Protein AF-A0A0C3QYB2-F1 (afdb_monomer_lite)

Foldseek 3Di:
DDDPDDDPPVDQDLVNQLPPADEDEDDPPCLVVVLVVQQSNLSHQHYAYHYPDPDALPANQRPLSGNQNHQYYAEALSHLLNVAANHNHQAYHNPRHDDLPDQSVCQPDPDDCLVSLQSNLNHPHAHQHDEGEHQDDDPVVVVSNCVSHVNHQWYWYHHSPPDTDIDGDDD

Structure (mmCIF, N/CA/C/O backbone):
data_AF-A0A0C3QYB2-F1
#
_entry.id   AF-A0A0C3QYB2-F1
#
loop_
_atom_site.group_PDB
_atom_site.id
_atom_site.type_symbol
_atom_site.label_atom_id
_atom_site.label_alt_id
_atom_site.label_comp_id
_atom_site.label_asym_id
_atom_site.label_entity_id
_atom_site.label_seq_id
_atom_site.pdbx_PDB_ins_code
_atom_site.Cartn_x
_atom_site.Cartn_y
_atom_site.Cartn_z
_atom_site.occupancy
_atom_site.B_iso_or_equiv
_atom_site.auth_seq_id
_atom_site.auth_comp_id
_atom_site.auth_asym_id
_atom_site.auth_atom_id
_atom_site.pdbx_PDB_model_num
ATOM 1 N N . MET A 1 1 ? -4.332 34.044 9.246 1.00 24.73 1 MET A N 1
ATOM 2 C CA . MET A 1 1 ? -5.542 33.476 8.613 1.00 24.73 1 MET A CA 1
ATOM 3 C C . MET A 1 1 ? -5.086 32.707 7.379 1.00 24.73 1 MET A C 1
ATOM 5 O O . MET A 1 1 ? -4.857 33.311 6.343 1.00 24.73 1 MET A O 1
ATOM 9 N N . VAL A 1 2 ? -4.775 31.416 7.532 1.00 24.25 2 VAL A N 1
ATOM 10 C CA . VAL A 1 2 ? -4.146 30.608 6.471 1.00 24.25 2 VAL A CA 1
ATOM 11 C C . VAL A 1 2 ? -5.241 29.879 5.703 1.00 24.25 2 VAL A C 1
ATOM 13 O O . VAL A 1 2 ? -6.057 29.170 6.288 1.00 24.25 2 VAL A O 1
ATOM 16 N N . ALA A 1 3 ? -5.290 30.122 4.397 1.00 22.27 3 ALA A N 1
ATOM 17 C CA . ALA A 1 3 ? -6.317 29.610 3.513 1.00 22.27 3 ALA A CA 1
ATOM 18 C C . ALA A 1 3 ? -5.985 28.180 3.067 1.00 22.27 3 ALA A C 1
ATOM 20 O O . ALA A 1 3 ? -5.031 27.961 2.324 1.00 22.27 3 ALA A O 1
ATOM 21 N N . PHE A 1 4 ? -6.831 27.232 3.469 1.00 31.36 4 PHE A N 1
ATOM 22 C CA . PHE A 1 4 ? -6.913 25.875 2.933 1.00 31.36 4 PHE A CA 1
ATOM 23 C C . PHE A 1 4 ? -7.285 25.924 1.440 1.00 31.36 4 PHE A C 1
ATOM 25 O O . PHE A 1 4 ? -8.458 25.835 1.074 1.00 31.36 4 PHE A O 1
ATOM 32 N N . HIS A 1 5 ? -6.311 26.111 0.552 1.00 29.48 5 HIS A N 1
ATOM 33 C CA . HIS A 1 5 ? -6.554 26.001 -0.883 1.00 29.48 5 HIS A CA 1
ATOM 34 C C . HIS A 1 5 ? -6.490 24.524 -1.289 1.00 29.48 5 HIS A C 1
ATOM 36 O O . HIS A 1 5 ? -5.421 23.937 -1.416 1.00 29.48 5 HIS A O 1
ATOM 42 N N . ASN A 1 6 ? -7.673 23.947 -1.522 1.00 34.72 6 ASN A N 1
ATOM 43 C CA . ASN A 1 6 ? -7.912 22.611 -2.080 1.00 34.72 6 ASN A CA 1
ATOM 44 C C . ASN A 1 6 ? -7.641 21.404 -1.174 1.00 34.72 6 ASN A C 1
ATOM 46 O O . ASN A 1 6 ? -7.192 20.358 -1.642 1.00 34.72 6 ASN A O 1
ATOM 50 N N . LEU A 1 7 ? -8.054 21.490 0.086 1.00 41.69 7 LEU A N 1
ATOM 51 C CA . LEU A 1 7 ? -8.735 20.338 0.661 1.00 41.69 7 LEU A CA 1
ATOM 52 C C . LEU A 1 7 ? -10.215 20.494 0.308 1.00 41.69 7 LEU A C 1
ATOM 54 O O . LEU A 1 7 ? -10.827 21.504 0.660 1.00 41.69 7 LEU A O 1
ATOM 58 N N . ASN A 1 8 ? -10.813 19.515 -0.367 1.00 37.97 8 ASN A N 1
ATOM 59 C CA . ASN A 1 8 ? -12.273 19.400 -0.464 1.00 37.97 8 ASN A CA 1
ATOM 60 C C . ASN A 1 8 ? -12.869 19.031 0.920 1.00 37.97 8 ASN A C 1
ATOM 62 O O . ASN A 1 8 ? -13.683 18.130 1.044 1.00 37.97 8 ASN A O 1
ATOM 66 N N . PHE A 1 9 ? -12.475 19.743 1.983 1.00 45.03 9 PHE A N 1
ATOM 67 C CA . PHE A 1 9 ? -13.109 19.720 3.304 1.00 45.03 9 PHE A CA 1
ATOM 68 C C . PHE A 1 9 ? -14.369 20.588 3.352 1.00 45.03 9 PHE A C 1
ATOM 70 O O . PHE A 1 9 ? -15.009 20.698 4.397 1.00 45.03 9 PHE A O 1
ATOM 77 N N . ARG A 1 10 ? -14.766 21.220 2.239 1.00 36.12 10 ARG A N 1
ATOM 78 C CA . ARG A 1 10 ? -16.014 21.981 2.171 1.00 36.12 10 ARG A CA 1
ATOM 79 C C . ARG A 1 10 ? -17.199 21.002 2.214 1.00 36.12 10 ARG A C 1
ATOM 81 O O . ARG A 1 10 ? -17.729 20.646 1.172 1.00 36.12 10 ARG A O 1
ATOM 88 N N . LYS A 1 11 ? -17.624 20.638 3.434 1.00 42.25 11 LYS A N 1
ATOM 89 C CA . LYS A 1 11 ? -18.895 19.983 3.828 1.00 42.25 11 LYS A CA 1
ATOM 90 C C . LYS A 1 11 ? -18.919 18.463 4.073 1.00 42.25 11 LYS A C 1
ATOM 92 O O . LYS A 1 11 ? -20.007 17.935 4.283 1.00 42.25 11 LYS A O 1
ATOM 97 N N . ALA A 1 12 ? -17.796 17.749 4.127 1.00 44.75 12 ALA A N 1
ATOM 98 C CA . ALA A 1 12 ? -17.831 16.365 4.616 1.00 44.75 12 ALA A CA 1
ATOM 99 C C . ALA A 1 12 ? -17.763 16.363 6.151 1.00 44.75 12 ALA A C 1
ATOM 101 O O . ALA A 1 12 ? -16.751 16.750 6.730 1.00 44.75 12 ALA A O 1
ATOM 102 N N . SER A 1 13 ? -18.846 15.964 6.824 1.00 54.22 13 SER A N 1
ATOM 103 C CA . SER A 1 13 ? -18.793 15.700 8.267 1.00 54.22 13 SER A CA 1
ATOM 104 C C . SER A 1 13 ? -17.825 14.538 8.539 1.00 54.22 13 SER A C 1
ATOM 106 O O . SER A 1 13 ? -17.689 13.652 7.695 1.00 54.22 13 SER A O 1
ATOM 108 N N . LEU A 1 14 ? -17.185 14.488 9.715 1.00 56.97 14 LEU A N 1
ATOM 109 C CA . LEU A 1 14 ? -16.342 13.345 10.121 1.00 56.97 14 LEU A CA 1
ATOM 110 C C . LEU A 1 14 ? -17.089 12.000 9.999 1.00 56.97 14 LEU A C 1
ATOM 112 O O . LEU A 1 14 ? -16.489 10.978 9.683 1.00 56.97 14 LEU A O 1
ATOM 116 N N . ALA A 1 15 ? -18.417 12.008 10.165 1.00 53.31 15 ALA A N 1
ATOM 117 C CA . ALA A 1 15 ? -19.266 10.833 9.979 1.00 53.31 15 ALA A CA 1
ATOM 118 C C . ALA A 1 15 ? -19.394 10.389 8.506 1.00 53.31 15 ALA A C 1
ATOM 120 O O . ALA A 1 15 ? -19.601 9.208 8.241 1.00 53.31 15 ALA A O 1
ATOM 121 N N . SER A 1 16 ? -19.234 11.307 7.550 1.00 53.97 16 SER A N 1
ATOM 122 C CA . SER A 1 16 ? -19.299 11.048 6.104 1.00 53.97 16 SER A CA 1
ATOM 123 C C . SER A 1 16 ? -17.995 10.464 5.539 1.00 53.97 16 SER A C 1
ATOM 125 O O . SER A 1 16 ? -17.999 9.919 4.438 1.00 53.97 16 SER A O 1
ATOM 127 N N . LEU A 1 17 ? -16.888 10.553 6.285 1.00 56.94 17 LEU A N 1
ATOM 128 C CA . LEU A 1 17 ? -15.575 10.026 5.888 1.00 56.94 17 LEU A CA 1
ATOM 129 C C . LEU A 1 17 ? -15.416 8.520 6.147 1.00 56.94 17 LEU A C 1
ATOM 131 O O . LEU A 1 17 ? -14.465 7.925 5.662 1.00 56.94 17 LEU A O 1
ATOM 135 N N . LYS A 1 18 ? -16.369 7.882 6.841 1.00 54.66 18 LYS A N 1
ATOM 136 C CA . LYS A 1 18 ? -16.329 6.445 7.177 1.00 54.66 18 LYS A CA 1
ATOM 137 C C . LYS A 1 18 ? -16.331 5.497 5.967 1.00 54.66 18 LYS A C 1
ATOM 139 O O . LYS A 1 18 ? -16.046 4.323 6.130 1.00 54.66 18 LYS A O 1
ATOM 144 N N . LYS A 1 19 ? -16.703 5.980 4.776 1.00 56.09 19 LYS A N 1
ATOM 145 C CA . LYS A 1 19 ? -16.683 5.210 3.511 1.00 56.09 19 LYS A CA 1
ATOM 146 C C . LYS A 1 19 ? -16.028 5.947 2.345 1.00 56.09 19 LYS A C 1
ATOM 148 O O . LYS A 1 19 ? -15.754 5.346 1.312 1.00 56.09 19 LYS A O 1
ATOM 153 N N . ALA A 1 20 ? -15.838 7.258 2.467 1.00 61.56 20 ALA A N 1
ATOM 154 C CA . ALA A 1 20 ? -15.247 8.057 1.410 1.00 61.56 20 ALA A CA 1
ATOM 155 C C . ALA A 1 20 ? -13.729 8.011 1.582 1.00 61.56 20 ALA A C 1
ATOM 157 O O . ALA A 1 20 ? -13.220 8.495 2.590 1.00 61.56 20 ALA A O 1
ATOM 158 N N . GLY A 1 21 ? -13.019 7.423 0.616 1.00 75.31 21 GLY A N 1
ATOM 159 C CA . GLY A 1 21 ? -11.558 7.389 0.636 1.00 75.31 21 GLY A CA 1
ATOM 160 C C . GLY A 1 21 ? -10.964 8.772 0.915 1.00 75.31 21 GLY A C 1
ATOM 161 O O . GLY A 1 21 ? -11.421 9.790 0.384 1.00 75.31 21 GLY A O 1
ATOM 162 N N . VAL A 1 22 ? -9.957 8.817 1.781 1.00 83.06 22 VAL A N 1
ATOM 163 C CA . VAL A 1 22 ? -9.292 10.051 2.189 1.00 83.06 22 VAL A CA 1
ATOM 164 C C . VAL A 1 22 ? -8.188 10.362 1.197 1.00 83.06 22 VAL A C 1
ATOM 166 O O . VAL A 1 22 ? -7.282 9.563 0.983 1.00 83.06 22 VAL A O 1
ATOM 169 N N . VAL A 1 23 ? -8.231 11.556 0.610 1.00 82.69 23 VAL A N 1
ATOM 170 C CA . VAL A 1 23 ? -7.146 12.056 -0.236 1.00 82.69 23 VAL A CA 1
ATOM 171 C C . VAL A 1 23 ? -6.344 13.081 0.550 1.00 82.69 23 VAL A C 1
ATOM 173 O O . VAL A 1 23 ? -6.814 14.192 0.794 1.00 82.69 23 VAL A O 1
ATOM 176 N N . ILE A 1 24 ? -5.117 12.723 0.910 1.00 80.31 24 ILE A N 1
ATOM 177 C CA . ILE A 1 24 ? -4.151 13.638 1.504 1.00 80.31 24 ILE A CA 1
ATOM 178 C C . ILE A 1 24 ? -3.278 14.202 0.400 1.00 80.31 24 ILE A C 1
ATOM 180 O O . ILE A 1 24 ? -2.637 13.488 -0.377 1.00 80.31 24 ILE A O 1
ATOM 184 N N . ARG A 1 25 ? -3.239 15.525 0.353 1.00 78.94 25 ARG A N 1
ATOM 185 C CA . ARG A 1 25 ? -2.259 16.254 -0.430 1.00 78.94 25 ARG A CA 1
ATOM 186 C C . ARG A 1 25 ? -1.184 16.750 0.520 1.00 78.94 25 ARG A C 1
ATOM 188 O O . ARG A 1 25 ? -1.448 17.626 1.335 1.00 78.94 25 ARG A O 1
ATOM 195 N N . TRP A 1 26 ? -0.001 16.168 0.415 1.00 74.62 26 TRP A N 1
ATOM 196 C CA . TRP A 1 26 ? 1.137 16.532 1.233 1.00 74.62 26 TRP A CA 1
ATOM 197 C C . TRP A 1 26 ? 1.702 17.875 0.781 1.00 74.62 26 TRP A C 1
ATOM 199 O O . TRP A 1 26 ? 2.042 18.066 -0.396 1.00 74.62 26 TRP A O 1
ATOM 209 N N . VAL A 1 27 ? 1.783 18.797 1.734 1.00 75.12 27 VAL A N 1
ATOM 210 C CA . VAL A 1 27 ? 2.386 20.119 1.589 1.00 75.12 27 VAL A CA 1
ATOM 211 C C . VAL A 1 27 ? 3.594 20.154 2.528 1.00 75.12 27 VAL A C 1
ATOM 213 O O . VAL A 1 27 ? 3.424 19.826 3.703 1.00 75.12 27 VAL A O 1
ATOM 216 N N . PRO A 1 28 ? 4.796 20.528 2.052 1.00 71.38 28 PRO A N 1
ATOM 217 C CA . PRO A 1 28 ? 5.957 20.662 2.928 1.00 71.38 28 PRO A CA 1
ATOM 218 C C . PRO A 1 28 ? 5.671 21.602 4.107 1.00 71.38 28 PRO A C 1
ATOM 220 O O . PRO A 1 28 ? 5.104 22.679 3.902 1.00 71.38 28 PRO A O 1
ATOM 223 N N . ASN A 1 29 ? 6.118 21.227 5.308 1.00 75.44 29 ASN A N 1
ATOM 224 C CA . ASN A 1 29 ? 5.902 21.928 6.584 1.00 75.44 29 ASN A CA 1
ATOM 225 C C . ASN A 1 29 ? 4.468 21.850 7.150 1.00 75.44 29 ASN A C 1
ATOM 227 O O . ASN A 1 29 ? 4.129 22.584 8.083 1.00 75.44 29 ASN A O 1
ATOM 231 N N . GLU A 1 30 ? 3.600 20.996 6.598 1.00 80.00 30 GLU A N 1
ATOM 232 C CA . GLU A 1 30 ? 2.263 20.717 7.147 1.00 80.00 30 GLU A CA 1
ATOM 233 C C . GLU A 1 30 ? 2.080 19.250 7.573 1.00 80.00 30 GLU A C 1
ATOM 235 O O . GLU A 1 30 ? 0.954 18.791 7.776 1.00 80.00 30 GLU A O 1
ATOM 240 N N . GLU A 1 31 ? 3.185 18.525 7.757 1.00 78.12 31 GLU A N 1
ATOM 241 C CA . GLU A 1 31 ? 3.224 17.096 8.073 1.00 78.12 31 GLU A CA 1
ATOM 242 C C . GLU A 1 31 ? 2.409 16.780 9.333 1.00 78.12 31 GLU A C 1
ATOM 244 O O . GLU A 1 31 ? 1.521 15.924 9.325 1.00 78.12 31 GLU A O 1
ATOM 249 N N . GLN A 1 32 ? 2.645 17.545 10.402 1.00 80.88 32 GLN A N 1
ATOM 250 C CA . GLN A 1 32 ? 1.972 17.345 11.683 1.00 80.88 32 GLN A CA 1
ATOM 251 C C . GLN A 1 32 ? 0.459 17.563 11.583 1.00 80.88 32 GLN A C 1
ATOM 253 O O . GLN A 1 32 ? -0.311 16.814 12.171 1.00 80.88 32 GLN A O 1
ATOM 258 N N . LYS A 1 33 ? 0.004 18.542 10.790 1.00 82.94 33 LYS A N 1
ATOM 259 C CA . LYS A 1 33 ? -1.436 18.798 10.618 1.00 82.94 33 LYS A CA 1
ATOM 260 C C . LYS A 1 33 ? -2.131 17.624 9.932 1.00 82.94 33 LYS A C 1
ATOM 262 O O . LYS A 1 33 ? -3.269 17.304 10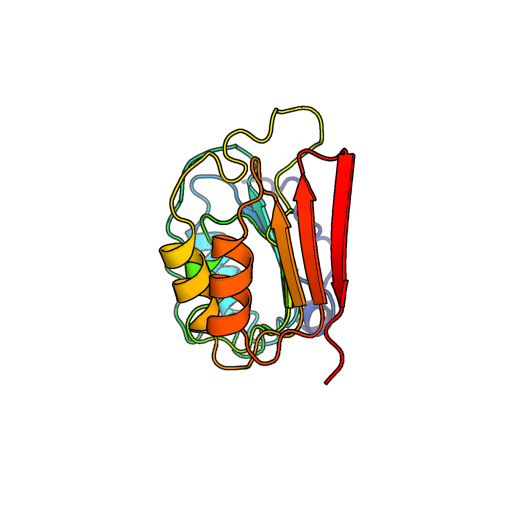.273 1.00 82.94 33 LYS A O 1
ATOM 267 N N . ALA A 1 34 ? -1.464 16.996 8.964 1.00 80.75 34 ALA A N 1
ATOM 268 C CA . ALA A 1 34 ? -1.981 15.809 8.299 1.00 80.75 34 ALA A CA 1
ATOM 269 C C . ALA A 1 34 ? -2.040 14.611 9.262 1.00 80.75 34 ALA A C 1
ATOM 271 O O . ALA A 1 34 ? -3.047 13.905 9.287 1.00 80.75 34 ALA A O 1
ATOM 272 N N . LEU A 1 35 ? -1.017 14.429 10.102 1.00 82.19 35 LEU A N 1
ATOM 273 C CA . LEU A 1 35 ? -0.996 13.395 11.143 1.00 82.19 35 LEU A CA 1
ATOM 274 C C . LEU A 1 35 ? -2.091 13.602 12.199 1.00 82.19 35 LEU A C 1
ATOM 276 O O . LEU A 1 35 ? -2.833 12.672 12.514 1.00 82.19 35 LEU A O 1
ATOM 280 N N . ASP A 1 36 ? -2.259 14.831 12.687 1.00 84.56 36 ASP A N 1
ATOM 281 C CA . ASP A 1 36 ? -3.302 15.203 13.650 1.00 84.56 36 ASP A CA 1
ATOM 282 C C . ASP A 1 36 ? -4.712 15.006 13.085 1.00 84.56 36 ASP A C 1
ATOM 284 O O . ASP A 1 36 ? -5.670 14.771 13.823 1.00 84.56 36 ASP A O 1
ATOM 288 N N . PHE A 1 37 ? -4.864 15.149 11.770 1.00 84.44 37 PHE A N 1
ATOM 289 C CA . PHE A 1 37 ? -6.114 14.860 11.087 1.00 84.44 37 PHE A CA 1
ATOM 290 C C . PHE A 1 37 ? -6.355 13.350 10.985 1.00 84.44 37 PHE A C 1
ATOM 292 O O . PHE A 1 37 ? -7.441 12.880 11.324 1.00 84.44 37 PHE A O 1
ATOM 299 N N . LEU A 1 38 ? -5.348 12.585 10.558 1.00 84.81 38 LEU A N 1
ATOM 300 C CA . LEU A 1 38 ? -5.449 11.134 10.402 1.00 84.81 38 LEU A CA 1
ATOM 301 C C . LEU A 1 38 ? -5.722 10.412 11.722 1.00 84.81 38 LEU A C 1
ATOM 303 O O . LEU A 1 38 ? -6.536 9.492 11.754 1.00 84.81 38 LEU A O 1
ATOM 307 N N . SER A 1 39 ? -5.110 10.858 12.820 1.00 84.38 39 SER A N 1
ATOM 308 C CA . SER A 1 39 ? -5.348 10.289 14.152 1.00 84.38 39 SER A CA 1
ATOM 309 C C . SER A 1 39 ? -6.798 10.456 14.622 1.00 84.38 39 SER A C 1
ATOM 311 O O . SER A 1 39 ? -7.306 9.636 15.383 1.00 84.38 39 SER A O 1
ATOM 313 N N . LYS A 1 40 ? -7.507 11.474 14.117 1.00 84.75 40 LYS A N 1
ATOM 314 C CA . LYS A 1 40 ? -8.939 11.708 14.378 1.00 84.75 40 LYS A CA 1
ATOM 315 C C . LYS A 1 40 ? -9.859 10.915 13.448 1.00 84.75 40 LYS A C 1
ATOM 317 O O . LYS A 1 40 ? -11.078 10.989 13.599 1.00 84.75 40 LYS A O 1
ATOM 322 N N . CYS A 1 41 ? -9.299 10.163 12.502 1.00 85.44 41 CYS A N 1
ATOM 323 C CA . CYS A 1 41 ? -10.034 9.418 11.486 1.00 85.44 41 CYS A CA 1
ATOM 324 C C . CYS A 1 41 ? -9.700 7.909 11.539 1.00 85.44 41 CYS A C 1
ATOM 326 O O . CYS A 1 41 ? -9.172 7.365 10.572 1.00 85.44 41 CYS A O 1
ATOM 328 N N . PRO A 1 42 ? -10.017 7.191 12.634 1.00 87.81 42 PRO A N 1
ATOM 329 C CA . PRO A 1 42 ? -9.673 5.768 12.773 1.00 87.81 42 PRO A CA 1
ATOM 330 C C . PRO A 1 42 ? -10.428 4.843 11.800 1.00 87.81 42 PRO A C 1
ATOM 332 O O . PRO A 1 42 ? -10.011 3.715 11.565 1.00 87.81 42 PRO A O 1
ATOM 335 N N . GLU A 1 43 ? -11.528 5.325 11.221 1.00 88.75 43 GLU A N 1
ATOM 336 C CA . GLU A 1 43 ? -12.412 4.573 10.321 1.00 88.75 43 GLU A CA 1
ATOM 337 C C . GLU A 1 43 ? -11.979 4.640 8.844 1.00 88.75 43 GLU A C 1
ATOM 339 O O . GLU A 1 43 ? -12.744 4.256 7.967 1.00 88.75 43 GLU A O 1
ATOM 344 N N . VAL A 1 44 ? -10.802 5.190 8.537 1.00 89.25 44 VAL A N 1
ATOM 345 C CA . VAL A 1 44 ? -10.323 5.311 7.151 1.00 89.25 44 VAL A CA 1
ATOM 346 C C . VAL A 1 44 ? -9.916 3.945 6.611 1.00 89.25 44 VAL A C 1
ATOM 348 O O . VAL A 1 44 ? -8.999 3.319 7.135 1.00 89.25 44 VAL A O 1
ATOM 351 N N . GLU A 1 45 ? -10.569 3.533 5.525 1.00 92.94 45 GLU A N 1
ATOM 352 C CA . GLU A 1 45 ? -10.300 2.267 4.828 1.00 92.94 45 GLU A CA 1
ATOM 353 C C . GLU A 1 45 ? -9.491 2.448 3.532 1.00 92.94 45 GLU A C 1
ATOM 355 O O . GLU A 1 45 ? -8.737 1.557 3.151 1.00 92.94 45 GLU A O 1
ATOM 360 N N . ASP A 1 46 ? -9.604 3.600 2.863 1.00 92.25 46 ASP A N 1
ATOM 361 C CA . ASP A 1 46 ? -8.890 3.928 1.619 1.00 92.25 46 ASP A CA 1
ATOM 362 C C . ASP A 1 46 ? -8.157 5.260 1.798 1.00 92.25 46 ASP A C 1
ATOM 364 O O . ASP A 1 46 ? -8.780 6.291 2.073 1.00 92.25 46 ASP A O 1
ATOM 368 N N . LEU A 1 47 ? -6.832 5.233 1.664 1.00 90.94 47 LEU A N 1
ATOM 369 C CA . LEU A 1 47 ? -5.968 6.401 1.753 1.00 90.94 47 LEU A CA 1
ATOM 370 C C . LEU A 1 47 ? -5.244 6.624 0.431 1.00 90.94 47 LEU A C 1
ATOM 372 O O . LEU A 1 47 ? -4.473 5.782 -0.024 1.00 90.94 47 LEU A O 1
ATOM 376 N N . LYS A 1 48 ? -5.399 7.824 -0.126 1.00 89.81 48 LYS A N 1
ATOM 377 C CA . LYS A 1 48 ? -4.603 8.312 -1.247 1.00 89.81 48 LYS A CA 1
ATOM 378 C C . LYS A 1 48 ? -3.676 9.443 -0.814 1.00 89.81 48 LYS A C 1
ATOM 380 O O . LYS A 1 48 ? -4.154 10.508 -0.438 1.00 89.81 48 LYS A O 1
ATOM 385 N N . VAL A 1 49 ? -2.366 9.266 -0.949 1.00 84.94 49 VAL A N 1
ATOM 386 C CA . VAL A 1 49 ? -1.348 10.282 -0.659 1.00 84.94 49 VAL A CA 1
ATOM 387 C C . VAL A 1 49 ? -0.778 10.840 -1.960 1.00 84.94 49 VAL A C 1
ATOM 389 O O . VAL A 1 49 ? -0.323 10.112 -2.838 1.00 84.94 49 VAL A O 1
ATOM 392 N N . THR A 1 50 ? -0.798 12.162 -2.102 1.00 80.81 50 THR A N 1
ATOM 393 C CA . THR A 1 50 ? -0.239 12.870 -3.262 1.00 80.81 50 THR A CA 1
ATOM 394 C C . THR A 1 50 ? 0.693 13.975 -2.793 1.00 80.81 50 THR A C 1
ATOM 396 O O . THR A 1 50 ? 0.321 14.751 -1.922 1.00 80.81 50 THR A O 1
ATOM 399 N N . PHE A 1 51 ? 1.888 14.079 -3.364 1.00 72.69 51 PHE A N 1
ATOM 400 C CA . PHE A 1 51 ? 2.861 15.117 -3.005 1.00 72.69 51 PHE A CA 1
ATOM 401 C C . PHE A 1 51 ? 2.790 16.265 -3.997 1.00 72.69 51 PHE A C 1
ATOM 403 O O . PHE A 1 51 ? 2.766 16.003 -5.187 1.00 72.69 51 PHE A O 1
ATOM 410 N N . LEU A 1 52 ? 2.770 17.523 -3.547 1.00 66.88 52 LEU A N 1
ATOM 411 C CA . LEU A 1 52 ? 2.766 18.683 -4.456 1.00 66.88 52 LEU A CA 1
ATOM 412 C C . LEU A 1 52 ? 4.102 18.930 -5.172 1.00 66.88 52 LEU A C 1
ATOM 414 O O . LEU A 1 52 ? 4.120 19.630 -6.183 1.00 66.88 52 LEU A O 1
ATOM 418 N N . ARG A 1 53 ? 5.205 18.400 -4.641 1.00 63.69 53 ARG A N 1
ATO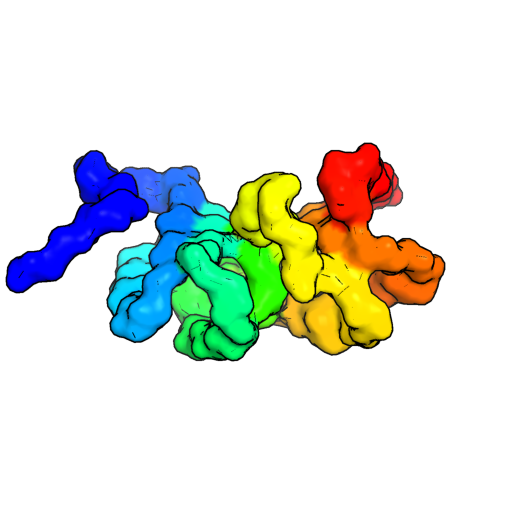M 419 C CA . ARG A 1 53 ? 6.559 18.517 -5.194 1.00 63.69 53 ARG A CA 1
ATOM 420 C C . ARG A 1 53 ? 7.251 17.161 -5.131 1.00 63.69 53 ARG A C 1
ATOM 422 O O . ARG A 1 53 ? 6.929 16.364 -4.255 1.00 63.69 53 ARG A O 1
ATOM 429 N N . GLN A 1 54 ? 8.209 16.930 -6.027 1.00 57.50 54 GLN A N 1
ATOM 430 C CA . GLN A 1 54 ? 9.058 15.728 -6.073 1.00 57.50 54 GLN A CA 1
ATOM 431 C C . GLN A 1 54 ? 10.077 15.661 -4.920 1.00 57.50 54 GLN A C 1
ATOM 433 O O . GLN A 1 54 ? 11.136 15.050 -5.056 1.00 57.50 54 GLN A O 1
ATOM 438 N N . ASP A 1 55 ? 9.804 16.324 -3.797 1.00 49.91 55 ASP A N 1
ATOM 439 C CA . ASP A 1 55 ? 10.738 16.296 -2.688 1.00 49.91 55 ASP A CA 1
ATOM 440 C C . ASP A 1 55 ? 10.732 14.906 -2.045 1.00 49.91 55 ASP A C 1
ATOM 442 O O . ASP A 1 55 ? 9.707 14.228 -1.980 1.00 49.91 55 ASP A O 1
ATOM 446 N N . ARG A 1 56 ? 11.959 14.512 -1.690 1.00 55.25 56 ARG A N 1
ATOM 447 C CA . ARG A 1 56 ? 12.505 13.229 -1.216 1.00 55.25 56 ARG A CA 1
ATOM 448 C C . ARG A 1 56 ? 11.575 12.423 -0.303 1.00 55.25 56 ARG A C 1
ATOM 450 O O . ARG A 1 56 ? 10.602 12.949 0.210 1.00 55.25 56 ARG A O 1
ATOM 457 N N . LYS A 1 57 ? 11.929 11.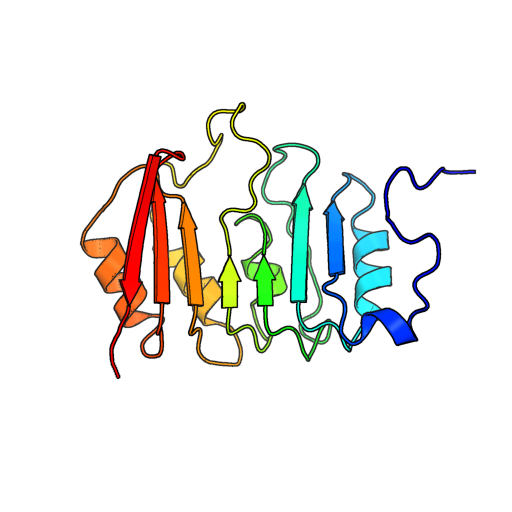153 -0.032 1.00 60.22 57 LYS A N 1
ATOM 458 C CA . LYS A 1 57 ? 11.421 10.386 1.127 1.00 60.22 57 LYS A CA 1
ATOM 459 C C . LYS A 1 57 ? 11.330 11.332 2.332 1.00 60.22 57 LYS A C 1
ATOM 461 O O . LYS A 1 57 ? 12.357 11.650 2.922 1.00 60.22 57 LYS A O 1
ATOM 466 N N . ILE A 1 58 ? 10.136 11.825 2.636 1.00 62.16 58 ILE A N 1
ATOM 467 C CA . ILE A 1 58 ? 9.837 12.470 3.904 1.00 62.16 58 ILE A CA 1
ATOM 468 C C . ILE A 1 58 ? 9.324 11.298 4.722 1.00 62.16 58 ILE A C 1
ATOM 470 O O . ILE A 1 58 ? 8.235 10.821 4.402 1.00 62.16 58 ILE A O 1
ATOM 474 N N . PRO A 1 59 ? 10.108 10.769 5.677 1.00 64.50 59 PRO A N 1
ATOM 475 C CA . PRO A 1 59 ? 9.580 9.804 6.619 1.00 64.50 59 PRO A CA 1
ATOM 476 C C . PRO A 1 59 ? 8.404 10.481 7.304 1.00 64.50 59 PRO A C 1
ATOM 478 O O . PRO A 1 59 ? 8.545 11.577 7.857 1.00 64.50 59 PRO A O 1
ATOM 481 N N . ILE A 1 60 ? 7.237 9.872 7.205 1.00 73.06 60 ILE A N 1
ATOM 482 C CA . ILE A 1 60 ? 6.051 10.335 7.896 1.00 73.06 60 ILE A CA 1
ATOM 483 C C . ILE A 1 60 ? 5.899 9.346 9.038 1.00 73.06 60 ILE A C 1
ATOM 485 O O . ILE A 1 60 ? 5.335 8.287 8.807 1.00 73.06 60 ILE A O 1
ATOM 489 N N . PRO A 1 61 ? 6.414 9.620 10.249 1.00 72.38 61 PRO A N 1
ATOM 490 C CA . PRO A 1 61 ? 6.263 8.700 11.368 1.00 72.38 61 PRO A CA 1
ATOM 491 C C . PRO A 1 61 ? 4.787 8.670 11.781 1.00 72.38 61 PRO A C 1
ATOM 493 O O . PRO A 1 61 ? 4.345 9.409 12.659 1.00 72.38 61 PRO A O 1
ATOM 496 N N . VAL A 1 62 ? 3.998 7.856 11.084 1.00 79.56 62 VAL A N 1
ATOM 497 C CA . VAL A 1 62 ? 2.602 7.593 11.398 1.00 79.56 62 VAL A CA 1
ATOM 498 C C . VAL A 1 62 ? 2.614 6.498 12.458 1.00 79.56 62 VAL A C 1
ATOM 500 O O . VAL A 1 62 ? 3.081 5.400 12.163 1.00 79.56 62 VAL A O 1
ATOM 503 N N . PRO A 1 63 ? 2.094 6.739 13.672 1.00 81.00 63 PRO A N 1
ATOM 504 C CA . PRO A 1 63 ? 2.015 5.693 14.683 1.00 81.00 63 PRO A CA 1
ATOM 505 C C . PRO A 1 63 ? 1.258 4.471 14.153 1.00 81.00 63 PRO A C 1
ATOM 507 O O . PRO A 1 63 ? 0.225 4.630 13.493 1.00 81.00 63 PRO A O 1
ATOM 510 N N . ASP A 1 64 ? 1.719 3.264 14.476 1.00 79.00 64 ASP A N 1
ATOM 511 C CA . ASP A 1 64 ? 1.111 2.000 14.020 1.00 79.00 64 ASP A CA 1
ATOM 512 C C . ASP A 1 64 ? -0.359 1.862 14.454 1.00 79.00 64 ASP A C 1
ATOM 514 O O . ASP A 1 64 ? -1.165 1.219 13.791 1.00 79.00 64 ASP A O 1
ATOM 518 N N . THR A 1 65 ? -0.744 2.541 15.537 1.00 79.50 65 THR A N 1
ATOM 519 C CA . THR A 1 65 ? -2.124 2.600 16.045 1.00 79.50 65 THR A CA 1
ATOM 520 C C . THR A 1 65 ? -3.045 3.522 15.243 1.00 79.50 65 THR A C 1
ATOM 522 O O . THR A 1 65 ? -4.263 3.501 15.434 1.00 79.50 65 THR A O 1
ATOM 525 N N . SER A 1 66 ? -2.495 4.351 14.355 1.00 83.31 66 SER A N 1
ATOM 526 C CA . SER A 1 66 ? -3.280 5.231 13.488 1.00 83.31 66 SER A CA 1
ATOM 527 C C . SER A 1 66 ? -3.817 4.445 12.297 1.00 83.31 66 SER A C 1
ATOM 529 O O . SER A 1 66 ? -3.102 3.632 11.725 1.00 83.31 66 SER A O 1
ATOM 531 N N . LEU A 1 67 ? -5.047 4.744 11.872 1.00 90.12 67 LEU A N 1
ATOM 532 C CA . LEU A 1 67 ? -5.703 4.100 10.722 1.00 90.12 67 LEU A CA 1
ATOM 533 C C . LEU A 1 67 ? -5.816 2.563 10.853 1.00 90.12 67 LEU A C 1
ATOM 535 O O . LEU A 1 67 ? -5.425 1.835 9.940 1.00 90.12 67 LEU A O 1
ATOM 539 N N . PRO A 1 68 ? -6.387 2.043 11.957 1.00 92.62 68 PRO A N 1
ATOM 540 C CA . PRO A 1 68 ? -6.464 0.602 12.223 1.00 92.62 68 PRO A CA 1
ATOM 541 C C . PRO A 1 68 ? -7.300 -0.188 11.204 1.00 92.62 68 PRO A C 1
ATOM 543 O O . PRO A 1 68 ? -7.280 -1.414 11.225 1.00 92.62 68 PRO A O 1
ATOM 546 N N . ARG A 1 69 ? -8.057 0.491 10.334 1.00 93.19 69 ARG A N 1
ATOM 547 C CA . ARG A 1 69 ? -8.894 -0.117 9.289 1.00 93.19 69 ARG A CA 1
ATOM 548 C C . ARG A 1 69 ? -8.376 0.114 7.874 1.00 93.19 69 ARG A C 1
ATOM 550 O O . ARG A 1 69 ? -9.097 -0.167 6.922 1.00 93.19 69 ARG A O 1
ATOM 557 N N . LEU A 1 70 ? -7.159 0.636 7.720 1.00 94.75 70 LEU A N 1
ATOM 558 C CA . LEU A 1 70 ? -6.622 0.970 6.408 1.00 94.75 70 LEU A CA 1
ATOM 559 C C . LEU A 1 70 ? -6.457 -0.291 5.552 1.00 94.75 70 LEU A C 1
ATOM 561 O O . LEU A 1 70 ? -5.521 -1.051 5.761 1.00 94.75 70 LEU A O 1
ATOM 565 N N . GLY A 1 71 ? -7.355 -0.484 4.586 1.00 95.56 71 GLY A N 1
ATOM 566 C CA . GLY A 1 71 ? -7.366 -1.626 3.672 1.00 95.56 71 GLY A CA 1
ATOM 567 C C . GLY A 1 71 ? -6.726 -1.330 2.318 1.00 95.56 71 GLY A C 1
ATOM 568 O O . GLY A 1 71 ? -6.162 -2.223 1.687 1.00 95.56 71 GLY A O 1
ATOM 569 N N . THR A 1 72 ? -6.790 -0.075 1.869 1.00 95.69 72 THR A N 1
ATOM 570 C CA . THR A 1 72 ? -6.261 0.372 0.578 1.00 95.69 72 THR A CA 1
ATOM 571 C C . THR A 1 72 ? -5.327 1.560 0.753 1.00 95.69 72 THR A C 1
ATOM 573 O O . THR A 1 72 ? -5.711 2.588 1.310 1.00 95.69 72 THR A O 1
ATOM 576 N N . TYR A 1 73 ? -4.121 1.451 0.204 1.00 94.50 73 TYR A N 1
ATOM 577 C CA . TYR A 1 73 ? -3.163 2.544 0.112 1.00 94.50 73 TYR A CA 1
ATOM 578 C C . TYR A 1 73 ? -2.893 2.887 -1.353 1.00 94.50 73 TYR A C 1
ATOM 580 O O . TYR A 1 73 ? -2.600 2.011 -2.166 1.00 94.50 73 TYR A O 1
ATOM 588 N N . ARG A 1 74 ? -2.952 4.176 -1.694 1.00 91.69 74 ARG A N 1
ATOM 589 C CA . ARG A 1 74 ? -2.553 4.706 -3.001 1.00 91.69 74 ARG A CA 1
ATOM 590 C C . ARG A 1 74 ? -1.580 5.859 -2.801 1.00 91.69 74 ARG A C 1
ATOM 592 O O . ARG A 1 74 ? -1.973 6.895 -2.278 1.00 91.69 74 ARG A O 1
ATOM 599 N N . GLY A 1 75 ? -0.327 5.739 -3.200 1.00 87.62 75 GLY A N 1
ATOM 600 C CA . GLY A 1 75 ? 0.648 6.768 -2.853 1.00 87.62 75 GLY A CA 1
ATOM 601 C C . GLY A 1 75 ? 2.000 6.607 -3.516 1.00 87.62 75 GLY A C 1
ATOM 602 O O . GLY A 1 75 ? 2.223 5.717 -4.325 1.00 87.62 75 GLY A O 1
ATOM 603 N N . GLY A 1 76 ? 2.919 7.508 -3.183 1.00 82.00 76 GLY A N 1
ATOM 604 C CA . GLY A 1 76 ? 4.309 7.372 -3.597 1.00 82.00 76 GLY A CA 1
ATOM 605 C C . GLY A 1 76 ? 5.062 6.386 -2.706 1.00 82.00 76 GLY A C 1
ATOM 606 O O . GLY A 1 76 ? 4.791 6.273 -1.515 1.00 82.00 76 GLY A O 1
ATOM 607 N N . TYR A 1 77 ? 6.093 5.754 -3.263 1.00 80.50 77 TYR A N 1
ATOM 608 C CA . TYR A 1 77 ? 6.978 4.828 -2.545 1.00 80.50 77 TYR A CA 1
ATOM 609 C C . TYR A 1 77 ? 7.515 5.374 -1.220 1.00 80.50 77 TYR A C 1
ATOM 611 O O . TYR A 1 77 ? 7.715 4.620 -0.274 1.00 80.50 77 TYR A O 1
ATOM 619 N N . GLY A 1 78 ? 7.761 6.685 -1.159 1.00 77.00 78 GLY A N 1
ATOM 620 C CA . GLY A 1 78 ? 8.454 7.310 -0.041 1.00 77.00 78 GLY A CA 1
ATOM 621 C C . GLY A 1 78 ? 7.719 7.255 1.296 1.00 77.00 78 GLY A C 1
ATOM 622 O O . GLY A 1 78 ? 8.388 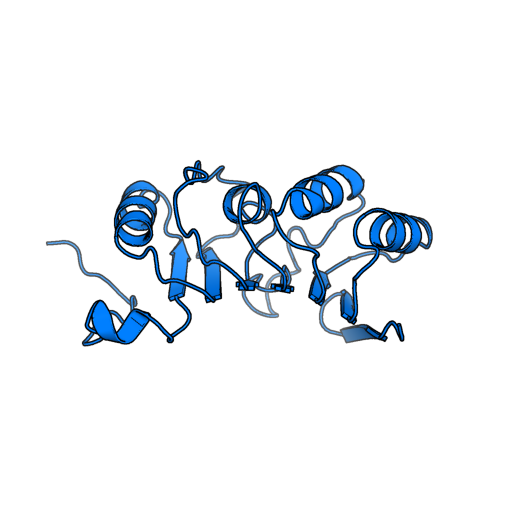7.349 2.313 1.00 77.00 78 GLY A O 1
ATOM 623 N N . CYS A 1 79 ? 6.397 7.077 1.292 1.00 82.81 79 CYS A N 1
ATOM 624 C CA . CYS A 1 79 ? 5.596 6.952 2.512 1.00 82.81 79 CYS A CA 1
ATOM 625 C C . CYS A 1 79 ? 4.819 5.633 2.596 1.00 82.81 79 CYS A C 1
ATOM 627 O O . CYS A 1 79 ? 4.116 5.403 3.572 1.00 82.81 79 CYS A O 1
ATOM 629 N N . ALA A 1 80 ? 4.918 4.765 1.586 1.00 88.81 80 ALA A N 1
ATOM 630 C CA . ALA A 1 80 ? 4.190 3.500 1.568 1.00 88.81 80 ALA A CA 1
ATOM 631 C C . ALA A 1 80 ? 4.563 2.623 2.773 1.00 88.81 80 ALA A C 1
ATOM 633 O O . ALA A 1 80 ? 3.680 2.129 3.462 1.00 88.81 80 ALA A O 1
ATOM 634 N N . GLU A 1 81 ? 5.860 2.514 3.069 1.00 89.31 81 GLU A N 1
ATOM 635 C CA . GLU A 1 81 ? 6.387 1.803 4.241 1.00 89.31 81 GLU A CA 1
ATOM 636 C C . GLU A 1 81 ? 5.752 2.298 5.550 1.00 89.31 81 GLU A C 1
ATOM 638 O O . GLU A 1 81 ? 5.196 1.496 6.303 1.00 89.31 81 GLU A O 1
ATOM 643 N N . ASP A 1 82 ? 5.736 3.617 5.760 1.00 88.56 82 ASP A N 1
ATOM 644 C CA . ASP A 1 82 ? 5.187 4.240 6.967 1.00 88.56 82 ASP A CA 1
ATOM 645 C C . ASP A 1 82 ? 3.678 4.027 7.124 1.00 88.56 82 ASP A C 1
ATOM 647 O O . ASP A 1 82 ? 3.186 3.955 8.247 1.00 88.56 82 ASP A O 1
ATOM 651 N N . PHE A 1 83 ? 2.930 3.945 6.016 1.00 90.44 83 PHE A N 1
ATOM 652 C CA . PHE A 1 83 ? 1.474 3.765 6.016 1.00 90.44 83 PHE A CA 1
ATOM 653 C C . PHE A 1 83 ? 1.028 2.299 5.987 1.00 90.44 83 PHE A C 1
ATOM 655 O O . PHE A 1 83 ? -0.110 2.019 6.354 1.00 90.44 83 PHE A O 1
ATOM 662 N N . ILE A 1 84 ? 1.888 1.358 5.603 1.00 92.62 84 ILE A N 1
ATOM 663 C CA . ILE A 1 84 ? 1.514 -0.058 5.453 1.00 92.62 84 ILE A CA 1
ATOM 664 C C . ILE A 1 84 ? 1.959 -0.893 6.647 1.00 92.62 84 ILE A C 1
ATOM 666 O O . ILE A 1 84 ? 1.197 -1.748 7.101 1.00 92.62 84 ILE A O 1
ATOM 670 N N . THR A 1 85 ? 3.151 -0.626 7.183 1.00 91.44 85 THR A N 1
ATOM 671 C CA . THR A 1 85 ? 3.702 -1.394 8.305 1.00 91.44 85 THR A CA 1
ATOM 672 C C . THR A 1 85 ? 2.724 -1.404 9.479 1.00 91.44 85 THR A C 1
ATOM 674 O O . THR A 1 85 ? 2.225 -0.355 9.889 1.00 91.44 85 THR A O 1
ATOM 677 N N . GLY A 1 86 ? 2.405 -2.598 9.987 1.00 91.88 86 GLY A N 1
ATOM 678 C CA . GLY A 1 86 ? 1.510 -2.763 11.135 1.00 91.88 86 GLY A CA 1
ATOM 679 C C . GLY A 1 86 ? 0.018 -2.528 10.854 1.00 91.88 86 GLY A C 1
ATOM 680 O O . GLY A 1 86 ? -0.776 -2.548 11.795 1.00 91.88 86 GLY A O 1
ATOM 681 N N . ARG A 1 87 ? -0.399 -2.340 9.592 1.00 94.19 87 ARG A N 1
ATOM 682 C CA . ARG A 1 87 ? -1.796 -2.038 9.216 1.00 94.19 87 ARG A CA 1
ATOM 683 C C . ARG A 1 87 ? -2.389 -3.074 8.253 1.00 94.19 87 ARG A C 1
ATOM 685 O O . ARG A 1 87 ? -1.635 -3.717 7.518 1.00 94.19 87 ARG A O 1
ATOM 692 N N . PRO A 1 88 ? -3.727 -3.245 8.221 1.00 96.06 88 PRO A N 1
ATOM 693 C CA . PRO A 1 88 ? -4.379 -4.301 7.446 1.00 96.06 88 PRO A CA 1
ATOM 694 C C . PRO A 1 88 ? -4.551 -3.931 5.961 1.00 96.06 88 PRO A C 1
ATOM 696 O O . PRO A 1 88 ? -5.641 -4.048 5.400 1.00 96.06 88 PRO A O 1
ATOM 699 N N . VAL A 1 89 ? -3.471 -3.495 5.307 1.00 96.88 89 VAL A N 1
ATOM 700 C CA . VAL A 1 89 ? -3.498 -3.069 3.903 1.00 96.88 89 VAL A CA 1
ATOM 701 C C . VAL A 1 89 ? -3.415 -4.284 2.981 1.00 96.88 89 VAL A C 1
ATOM 703 O O . VAL A 1 89 ? -2.393 -4.958 2.929 1.00 96.88 89 VAL A O 1
ATOM 706 N N . SER A 1 90 ? -4.471 -4.527 2.204 1.00 97.56 90 SER A N 1
ATOM 707 C CA . SER A 1 90 ? -4.544 -5.627 1.226 1.00 97.56 90 SER A CA 1
ATOM 708 C C . SER A 1 90 ? -4.409 -5.160 -0.228 1.00 97.56 90 SER A C 1
ATOM 710 O O . SER A 1 90 ? -4.119 -5.966 -1.114 1.00 97.56 90 SER A O 1
ATOM 712 N N . SER A 1 91 ? -4.597 -3.861 -0.487 1.00 97.62 91 SER A N 1
ATOM 713 C CA . SER A 1 91 ? -4.499 -3.263 -1.821 1.00 97.62 91 SER A CA 1
ATOM 714 C C . SER A 1 91 ? -3.531 -2.084 -1.824 1.00 97.62 91 SER A C 1
ATOM 716 O O . SER A 1 91 ? -3.775 -1.067 -1.174 1.00 97.62 91 SER A O 1
ATOM 718 N N . ILE A 1 92 ? -2.465 -2.187 -2.615 1.00 95.94 92 ILE A N 1
ATOM 719 C CA . ILE A 1 92 ? -1.388 -1.197 -2.686 1.00 95.94 92 ILE A CA 1
ATOM 720 C C . ILE A 1 92 ? -1.257 -0.687 -4.128 1.00 95.94 92 ILE A C 1
ATOM 722 O O . ILE A 1 92 ? -0.956 -1.456 -5.036 1.00 95.94 92 ILE A O 1
ATOM 726 N N . ASP A 1 93 ? -1.437 0.619 -4.346 1.00 93.25 93 ASP A N 1
ATOM 727 C CA . ASP A 1 93 ? -1.169 1.296 -5.624 1.00 93.25 93 ASP A CA 1
ATOM 728 C C . ASP A 1 93 ? -0.072 2.352 -5.457 1.00 93.25 93 ASP A C 1
ATOM 730 O O . ASP A 1 93 ? -0.293 3.437 -4.918 1.00 93.25 93 ASP A O 1
ATOM 734 N N . LEU A 1 94 ? 1.126 2.036 -5.938 1.00 88.25 94 LEU A N 1
ATOM 735 C CA . LEU A 1 94 ? 2.297 2.903 -5.846 1.00 88.25 94 LEU A CA 1
ATOM 736 C C . LEU A 1 94 ? 2.478 3.811 -7.073 1.00 88.25 94 LEU A C 1
ATOM 738 O O . LEU A 1 94 ? 3.470 4.535 -7.176 1.00 88.25 94 LEU A O 1
ATOM 742 N N . ASN A 1 95 ? 1.537 3.786 -8.024 1.00 76.50 95 ASN A N 1
ATOM 743 C CA . ASN A 1 95 ? 1.627 4.539 -9.273 1.00 76.50 95 ASN A CA 1
ATOM 744 C C . ASN A 1 95 ? 0.886 5.890 -9.223 1.00 76.50 95 ASN A C 1
ATOM 746 O O . ASN A 1 95 ? 0.361 6.380 -10.223 1.00 76.50 95 ASN A O 1
ATOM 750 N N . THR A 1 96 ? 0.816 6.539 -8.058 1.00 63.72 96 THR A N 1
ATOM 751 C CA . THR A 1 96 ? 0.125 7.836 -7.936 1.00 63.72 96 THR A CA 1
ATOM 752 C C . THR A 1 96 ? 1.032 9.049 -8.151 1.00 63.72 96 THR A C 1
ATOM 754 O O . THR A 1 96 ? 0.635 10.168 -7.806 1.00 63.72 96 THR A O 1
ATOM 757 N N . ALA A 1 97 ? 2.239 8.859 -8.696 1.00 54.06 97 ALA A N 1
ATOM 758 C CA . ALA A 1 97 ? 3.129 9.963 -9.033 1.00 54.06 97 ALA A CA 1
ATOM 759 C C . ALA A 1 97 ? 2.439 10.910 -10.031 1.00 54.06 97 ALA A C 1
ATOM 761 O O . ALA A 1 97 ? 1.825 10.504 -11.017 1.00 54.06 97 ALA A O 1
ATOM 762 N N . LEU A 1 98 ? 2.473 12.196 -9.697 1.00 49.56 98 LEU A N 1
ATOM 763 C CA . LEU A 1 98 ? 1.751 13.250 -10.387 1.00 49.56 98 LEU A CA 1
ATOM 764 C C . LEU A 1 98 ? 2.138 13.362 -11.868 1.00 49.56 98 LEU A C 1
ATOM 766 O O . LEU A 1 98 ? 3.297 13.570 -12.185 1.00 49.56 98 LEU A O 1
ATOM 770 N N . ARG A 1 99 ? 1.105 13.395 -12.718 1.00 47.41 99 ARG A N 1
ATOM 771 C CA . ARG A 1 99 ? 1.047 13.916 -14.098 1.00 47.41 99 ARG A CA 1
ATOM 772 C C . ARG A 1 99 ? 2.007 13.295 -15.145 1.00 47.41 99 ARG A C 1
ATOM 774 O O . ARG A 1 99 ? 3.210 13.239 -14.953 1.00 47.41 99 ARG A O 1
ATOM 781 N N . PRO A 1 100 ? 1.508 13.017 -16.364 1.00 43.88 100 PRO A N 1
ATOM 782 C CA . PRO A 1 100 ? 2.274 12.416 -17.468 1.00 43.88 100 PRO A CA 1
ATOM 783 C C . PRO A 1 100 ? 3.349 13.320 -18.116 1.00 43.88 100 PRO A C 1
ATOM 785 O O . PRO A 1 100 ? 3.829 13.003 -19.198 1.00 43.88 100 PRO A O 1
ATOM 788 N N . ARG A 1 101 ? 3.701 14.472 -17.525 1.00 45.97 101 ARG A N 1
ATOM 789 C CA . ARG A 1 101 ? 4.605 15.469 -18.143 1.00 45.97 101 ARG A CA 1
ATOM 790 C C . ARG A 1 101 ? 5.930 15.679 -17.431 1.00 45.97 101 ARG A C 1
ATOM 792 O O . ARG A 1 101 ? 6.785 16.370 -17.973 1.00 45.97 101 ARG A O 1
ATOM 799 N N . GLU A 1 102 ? 6.112 15.085 -16.266 1.00 44.47 102 GLU A N 1
ATOM 800 C CA . GLU A 1 102 ? 7.430 15.011 -15.658 1.00 44.47 102 GLU A CA 1
ATOM 801 C C . GLU A 1 102 ? 7.905 13.572 -15.853 1.00 44.47 102 GLU A C 1
ATOM 803 O O . GLU A 1 102 ? 7.165 12.655 -15.479 1.00 44.47 102 GLU A O 1
ATOM 808 N N . PRO A 1 103 ? 9.067 13.340 -16.502 1.00 43.47 103 PRO A N 1
ATOM 809 C CA . PRO A 1 103 ? 9.625 11.996 -16.590 1.00 43.47 103 PRO A CA 1
ATOM 810 C C . PRO A 1 103 ? 9.645 11.473 -15.167 1.00 43.47 103 PRO A C 1
ATOM 812 O O . PRO A 1 103 ? 10.117 12.208 -14.306 1.00 43.47 103 PRO A O 1
ATOM 815 N N . ALA A 1 104 ? 9.044 10.302 -14.925 1.00 47.06 104 ALA A N 1
ATOM 816 C CA . ALA A 1 104 ? 8.894 9.697 -13.608 1.00 47.06 104 ALA A CA 1
ATOM 817 C C . ALA A 1 104 ? 10.218 9.829 -12.851 1.00 47.06 104 ALA A C 1
ATOM 819 O O . ALA A 1 104 ? 11.111 9.003 -13.037 1.00 47.06 104 ALA A O 1
ATOM 820 N N . ALA A 1 105 ? 10.380 10.909 -12.077 1.00 42.97 105 ALA A N 1
ATOM 821 C CA . ALA A 1 105 ? 11.727 11.408 -11.800 1.00 42.97 105 ALA A CA 1
ATOM 822 C C . ALA A 1 105 ? 12.498 10.422 -10.934 1.00 42.97 105 ALA A C 1
ATOM 824 O O . ALA A 1 105 ? 13.719 10.413 -10.963 1.00 42.97 105 ALA A O 1
ATOM 825 N N . HIS A 1 106 ? 11.773 9.505 -10.288 1.00 48.12 106 HIS A N 1
ATOM 826 C CA . HIS A 1 106 ? 12.295 8.306 -9.659 1.00 48.12 106 HIS A CA 1
ATOM 827 C C . HIS A 1 106 ? 11.332 7.114 -9.819 1.00 48.12 106 HIS A C 1
ATOM 829 O O . HIS A 1 106 ? 11.098 6.373 -8.865 1.00 48.12 106 HIS A O 1
ATOM 835 N N . GLY A 1 107 ? 10.739 6.907 -11.006 1.00 48.03 107 GLY A N 1
ATOM 836 C CA . GLY A 1 107 ? 10.216 5.568 -11.328 1.00 48.03 107 GLY A CA 1
ATOM 837 C C . GLY A 1 107 ? 11.357 4.576 -11.117 1.00 48.03 107 GLY A C 1
ATOM 838 O O . GLY A 1 107 ? 12.465 4.942 -11.477 1.00 48.03 107 GLY A O 1
ATOM 839 N N . TRP A 1 108 ? 11.135 3.416 -10.485 1.00 54.75 108 TRP A N 1
ATOM 840 C CA . TRP A 1 108 ? 12.178 2.501 -9.980 1.00 54.75 108 TRP A CA 1
ATOM 841 C C . TRP A 1 108 ? 13.417 2.445 -10.892 1.00 54.75 108 TRP A C 1
ATOM 843 O O . TRP A 1 108 ? 13.455 1.674 -11.853 1.00 54.75 108 TRP A O 1
ATOM 853 N N . MET A 1 109 ? 14.398 3.328 -10.668 1.00 48.50 109 MET A N 1
ATOM 854 C CA . MET A 1 109 ? 15.539 3.510 -11.567 1.00 48.50 109 MET A CA 1
ATOM 855 C C . MET A 1 109 ? 16.640 2.610 -11.041 1.00 48.50 109 MET A C 1
ATOM 857 O O . MET A 1 109 ? 17.396 3.004 -10.165 1.00 48.50 109 MET A O 1
ATOM 861 N N . GLY A 1 110 ? 16.684 1.370 -11.525 1.00 53.22 110 GLY A N 1
ATOM 862 C CA . GLY A 1 110 ? 17.848 0.490 -11.390 1.00 53.22 110 GLY A CA 1
ATOM 863 C C . GLY A 1 110 ? 18.258 0.050 -9.977 1.00 53.22 110 GLY A C 1
ATOM 864 O O . GLY A 1 110 ? 19.239 -0.682 -9.865 1.00 53.22 110 GLY A O 1
ATOM 865 N N . HIS A 1 111 ? 17.547 0.447 -8.921 1.00 60.41 111 HIS A N 1
ATOM 866 C CA . HIS A 1 111 ? 17.839 0.027 -7.551 1.00 60.41 111 HIS A CA 1
ATOM 867 C C . HIS A 1 111 ? 17.205 -1.328 -7.217 1.00 60.41 111 HIS A C 1
ATOM 869 O O . HIS A 1 111 ? 16.207 -1.737 -7.813 1.00 60.41 111 HIS A O 1
ATOM 875 N N . ASP A 1 112 ? 17.821 -2.026 -6.263 1.00 71.12 112 ASP A N 1
ATOM 876 C CA . ASP A 1 112 ? 17.247 -3.212 -5.641 1.00 71.12 112 ASP A CA 1
ATOM 877 C C . ASP A 1 112 ? 15.943 -2.828 -4.927 1.00 71.12 112 ASP A C 1
ATOM 879 O O . ASP A 1 112 ? 15.931 -1.984 -4.030 1.00 71.12 112 ASP A O 1
ATOM 883 N N . ASN A 1 113 ? 14.836 -3.425 -5.368 1.00 77.88 113 ASN A N 1
ATOM 884 C CA . ASN A 1 113 ? 13.499 -3.138 -4.853 1.00 77.88 113 ASN A CA 1
ATOM 885 C C . ASN A 1 113 ? 13.089 -4.104 -3.740 1.00 77.88 113 ASN A C 1
ATOM 887 O O . ASN A 1 113 ? 12.034 -3.915 -3.132 1.00 77.88 113 ASN A O 1
ATOM 891 N N . ALA A 1 114 ? 13.918 -5.112 -3.451 1.00 84.00 114 ALA A N 1
ATOM 892 C CA . ALA A 1 114 ? 13.660 -6.074 -2.393 1.00 84.00 114 ALA A CA 1
ATOM 893 C C . ALA A 1 114 ? 13.422 -5.409 -1.024 1.00 84.00 114 ALA A C 1
ATOM 895 O O . ALA A 1 114 ? 12.471 -5.816 -0.358 1.00 84.00 114 ALA A O 1
ATOM 896 N N . PRO A 1 115 ? 14.162 -4.356 -0.602 1.00 86.19 115 PRO A N 1
ATOM 897 C CA . PRO A 1 115 ? 13.908 -3.710 0.687 1.00 86.19 115 PRO A CA 1
ATOM 898 C C . PRO A 1 115 ? 12.510 -3.097 0.788 1.00 86.19 115 PRO A C 1
ATOM 900 O O . PRO A 1 115 ? 11.843 -3.253 1.806 1.00 86.19 115 PRO A O 1
ATOM 903 N N . LEU A 1 116 ? 12.046 -2.437 -0.278 1.00 85.94 116 LEU A N 1
ATOM 904 C CA . LEU A 1 116 ? 10.715 -1.840 -0.302 1.00 85.94 116 LEU A CA 1
ATOM 905 C C . LEU A 1 116 ? 9.641 -2.925 -0.297 1.00 85.94 116 LEU A C 1
ATOM 907 O O . LEU A 1 116 ? 8.747 -2.871 0.534 1.00 85.94 116 LEU A O 1
ATOM 911 N N . LEU A 1 117 ? 9.722 -3.911 -1.195 1.00 91.50 117 LEU A N 1
ATOM 912 C CA . LEU A 1 117 ? 8.736 -4.993 -1.235 1.00 91.50 117 LEU A CA 1
ATOM 913 C C . LEU A 1 117 ? 8.660 -5.724 0.109 1.00 91.50 117 LEU A C 1
ATOM 915 O O . LEU A 1 117 ? 7.568 -6.008 0.594 1.00 91.50 117 LEU A O 1
ATOM 919 N N . LYS A 1 118 ? 9.809 -5.947 0.753 1.00 92.88 118 LYS A N 1
ATOM 920 C CA . LYS A 1 118 ? 9.873 -6.526 2.092 1.00 92.88 118 LYS A CA 1
ATOM 921 C C . LYS A 1 118 ? 9.162 -5.646 3.120 1.00 92.88 118 LYS A C 1
ATOM 923 O O . LYS A 1 118 ? 8.361 -6.160 3.889 1.00 92.88 118 LYS A O 1
ATOM 928 N N . ALA A 1 119 ? 9.367 -4.331 3.094 1.00 90.69 119 ALA A N 1
ATOM 929 C CA . ALA A 1 119 ? 8.634 -3.421 3.971 1.00 90.69 119 ALA A CA 1
ATOM 930 C C . ALA A 1 119 ? 7.112 -3.477 3.731 1.00 90.69 119 ALA A C 1
ATOM 932 O O . ALA A 1 119 ? 6.339 -3.531 4.683 1.00 90.69 119 ALA A O 1
ATOM 933 N N . LEU A 1 120 ? 6.670 -3.543 2.470 1.00 92.75 120 LEU A N 1
ATOM 934 C CA . LEU A 1 120 ? 5.246 -3.666 2.127 1.00 92.75 120 LEU A CA 1
ATOM 935 C C . LEU A 1 120 ? 4.636 -4.996 2.603 1.00 92.75 120 LEU A C 1
ATOM 937 O O . LEU A 1 120 ? 3.448 -5.036 2.909 1.00 92.75 120 LEU A O 1
ATOM 941 N N . SER A 1 121 ? 5.431 -6.068 2.702 1.00 94.88 121 SER A N 1
ATOM 942 C CA . SER A 1 121 ? 4.983 -7.354 3.261 1.00 94.88 121 SER A CA 1
ATOM 943 C C . SER A 1 121 ? 4.797 -7.349 4.783 1.00 94.88 121 SER A C 1
ATOM 945 O O . SER A 1 121 ? 4.252 -8.301 5.327 1.00 94.88 121 SER A O 1
ATOM 947 N N . HIS A 1 122 ? 5.196 -6.282 5.486 1.00 94.50 122 HIS A N 1
ATOM 948 C CA . HIS A 1 122 ? 4.991 -6.145 6.934 1.00 94.50 122 HIS A CA 1
ATOM 949 C C . HIS A 1 122 ? 3.605 -5.577 7.311 1.00 94.50 122 HIS A C 1
ATOM 951 O O . HIS A 1 122 ? 3.395 -5.131 8.445 1.00 94.50 122 HIS A O 1
ATOM 957 N N . GLY A 1 123 ? 2.653 -5.565 6.372 1.00 93.88 123 GLY A N 1
ATOM 958 C CA . GLY A 1 123 ? 1.238 -5.369 6.685 1.00 93.88 123 GLY A CA 1
ATOM 959 C C . GLY A 1 123 ? 0.697 -6.498 7.572 1.00 93.88 123 GLY A C 1
ATOM 960 O O . GLY A 1 123 ? 1.271 -7.581 7.658 1.00 93.88 123 GLY A O 1
ATOM 961 N N . THR A 1 124 ? -0.421 -6.257 8.255 1.00 96.06 124 THR A N 1
ATOM 962 C CA . THR A 1 124 ? -1.029 -7.255 9.161 1.00 96.06 124 THR A CA 1
ATOM 963 C C . THR A 1 124 ? -1.984 -8.216 8.462 1.00 96.06 124 THR A C 1
ATOM 965 O O . THR A 1 124 ? -2.495 -9.139 9.096 1.00 96.06 124 THR A O 1
ATOM 968 N N . VAL A 1 125 ? -2.234 -8.013 7.168 1.00 96.75 125 VAL A N 1
ATOM 969 C CA . VAL A 1 125 ? -3.049 -8.898 6.331 1.00 96.75 125 VAL A CA 1
ATOM 970 C C . VAL A 1 125 ? -2.333 -9.183 5.010 1.00 96.75 125 VAL A C 1
ATOM 972 O O . VAL A 1 125 ? -1.491 -8.385 4.591 1.00 96.75 125 VAL A O 1
ATOM 975 N N . PRO A 1 126 ? -2.681 -10.282 4.322 1.00 97.12 126 PRO A N 1
ATOM 976 C CA . PRO A 1 126 ? -2.116 -10.591 3.017 1.00 97.12 126 PRO A CA 1
ATOM 977 C C . PRO A 1 126 ? -2.464 -9.534 1.959 1.00 97.12 126 PRO A C 1
ATOM 979 O O . PRO A 1 126 ? -3.611 -9.091 1.838 1.00 97.12 126 PRO A O 1
ATOM 982 N N . VAL A 1 127 ? -1.466 -9.156 1.158 1.00 97.31 127 VAL A N 1
ATOM 983 C CA . VAL A 1 127 ? -1.647 -8.267 0.003 1.00 97.31 127 VAL A CA 1
ATOM 984 C C . VAL A 1 127 ? -2.209 -9.072 -1.163 1.00 97.31 127 VAL A C 1
ATOM 986 O O . VAL A 1 127 ? -1.591 -10.034 -1.607 1.00 97.31 127 VAL A O 1
ATOM 989 N N . ARG A 1 128 ? -3.357 -8.637 -1.687 1.00 97.25 128 ARG A N 1
ATOM 990 C CA . ARG A 1 128 ? -4.067 -9.265 -2.815 1.00 97.25 128 ARG A CA 1
ATOM 991 C C . ARG A 1 128 ? -3.953 -8.465 -4.103 1.00 97.25 128 ARG A C 1
ATOM 993 O O . ARG A 1 128 ? -3.999 -9.031 -5.190 1.00 97.25 128 ARG A O 1
ATOM 1000 N N . PHE A 1 129 ? -3.765 -7.154 -3.989 1.00 96.62 129 PHE A N 1
ATOM 1001 C CA . PHE A 1 129 ? -3.547 -6.272 -5.127 1.00 96.62 129 PHE A CA 1
ATOM 1002 C C . PHE A 1 129 ? -2.279 -5.450 -4.921 1.00 96.62 129 PHE A C 1
ATOM 1004 O O . PHE A 1 129 ? -2.152 -4.723 -3.933 1.00 96.62 129 PHE A O 1
ATOM 1011 N N . LEU A 1 130 ? -1.367 -5.517 -5.888 1.00 94.94 130 LEU A N 1
ATOM 1012 C CA . LEU A 1 130 ? -0.138 -4.737 -5.897 1.00 94.94 130 LEU A CA 1
ATOM 1013 C C . LEU A 1 130 ? 0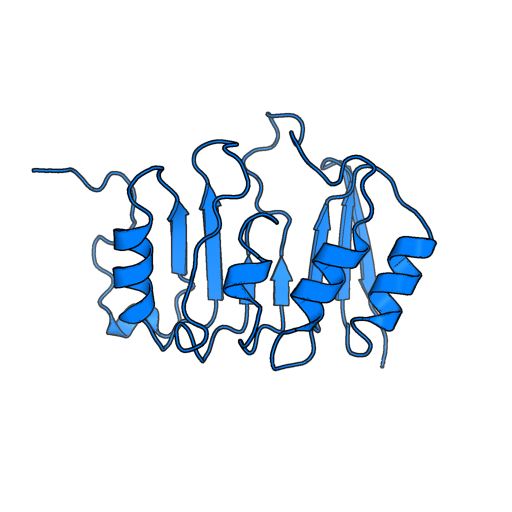.044 -4.082 -7.261 1.00 94.94 130 LEU A C 1
ATOM 1015 O O . LEU A 1 130 ? 0.113 -4.752 -8.291 1.00 94.94 130 LEU A O 1
ATOM 1019 N N . ARG A 1 131 ? 0.168 -2.757 -7.261 1.00 91.75 131 ARG A N 1
ATOM 1020 C CA . ARG A 1 131 ? 0.490 -1.975 -8.447 1.00 91.75 131 ARG A CA 1
ATOM 1021 C C . ARG A 1 131 ? 1.694 -1.085 -8.212 1.00 91.75 131 ARG A C 1
ATOM 1023 O O . ARG A 1 131 ? 1.751 -0.368 -7.218 1.00 91.75 131 ARG A O 1
ATOM 1030 N N . PHE A 1 132 ? 2.630 -1.080 -9.151 1.00 87.44 132 PHE A N 1
ATOM 1031 C CA . PHE A 1 132 ? 3.774 -0.170 -9.133 1.00 87.44 132 PHE A CA 1
ATOM 1032 C C . PHE A 1 132 ? 4.301 0.088 -10.545 1.00 87.44 132 PHE A C 1
ATOM 1034 O O . PHE A 1 132 ? 3.946 -0.597 -11.500 1.00 87.44 132 PHE A O 1
ATOM 1041 N N . ALA A 1 133 ? 5.144 1.107 -10.677 1.00 82.44 133 ALA A N 1
ATOM 1042 C CA . ALA A 1 133 ? 5.761 1.487 -11.940 1.00 82.44 133 ALA A CA 1
ATOM 1043 C C . ALA A 1 133 ? 7.267 1.214 -11.924 1.00 82.44 133 ALA A C 1
ATOM 1045 O O . ALA A 1 133 ? 7.971 1.670 -11.017 1.00 82.44 133 ALA A O 1
ATOM 1046 N N . VAL A 1 134 ? 7.766 0.530 -12.956 1.00 79.69 134 VAL A N 1
ATOM 1047 C CA . VAL A 1 134 ? 9.193 0.218 -13.124 1.00 79.69 134 VAL A CA 1
ATOM 1048 C C . VAL A 1 134 ? 9.744 0.773 -14.423 1.00 79.69 134 VAL A C 1
ATOM 1050 O O . VAL A 1 134 ? 9.029 0.916 -15.409 1.00 79.69 134 VAL A O 1
ATOM 1053 N N . THR A 1 135 ? 11.042 1.074 -14.424 1.00 75.50 135 THR A N 1
ATOM 1054 C CA . THR A 1 135 ? 11.759 1.461 -15.651 1.00 75.50 135 THR A CA 1
ATOM 1055 C C . THR A 1 135 ? 12.272 0.254 -16.426 1.00 75.50 135 THR A C 1
ATOM 1057 O O . THR A 1 135 ? 12.343 0.280 -17.649 1.00 75.50 135 THR A O 1
ATOM 1060 N N . THR A 1 136 ? 12.647 -0.809 -15.712 1.00 75.50 136 THR A N 1
ATOM 1061 C CA . THR A 1 136 ? 13.206 -2.030 -16.290 1.00 75.50 136 THR A CA 1
ATOM 1062 C C . THR A 1 136 ? 12.585 -3.251 -15.633 1.00 75.50 136 THR A C 1
ATOM 1064 O O . THR A 1 136 ? 12.414 -3.308 -14.415 1.00 75.50 136 THR A O 1
ATOM 1067 N N . TRP A 1 137 ? 12.243 -4.232 -16.462 1.00 76.56 137 TRP A N 1
ATOM 1068 C CA . TRP A 1 137 ? 11.681 -5.503 -16.029 1.00 76.56 137 TRP A CA 1
ATOM 1069 C C . TRP A 1 137 ? 12.784 -6.532 -15.789 1.00 76.56 137 TRP A C 1
ATOM 1071 O O . TRP A 1 137 ? 13.676 -6.691 -16.624 1.00 76.56 137 TRP A O 1
ATOM 1081 N N . ARG A 1 138 ? 12.719 -7.260 -14.669 1.00 83.25 138 ARG A N 1
ATOM 1082 C CA . ARG A 1 138 ? 13.634 -8.369 -14.361 1.00 83.25 138 ARG A CA 1
ATOM 1083 C C . ARG A 1 138 ? 12.849 -9.551 -13.810 1.00 83.25 138 ARG A C 1
ATOM 1085 O O . ARG A 1 138 ? 11.999 -9.366 -12.948 1.00 83.25 138 ARG A O 1
ATOM 1092 N N . ALA A 1 139 ? 13.179 -10.766 -14.243 1.00 85.81 139 ALA A N 1
ATOM 1093 C CA . ALA A 1 139 ? 12.550 -11.985 -13.724 1.00 85.81 139 ALA A CA 1
ATOM 1094 C C . ALA A 1 139 ? 12.732 -12.136 -12.202 1.00 85.81 139 ALA A C 1
ATOM 1096 O O . ALA A 1 139 ? 11.818 -12.574 -11.513 1.00 85.81 139 ALA A O 1
ATOM 1097 N N . SER A 1 140 ? 13.873 -11.689 -11.666 1.00 87.31 140 SER A N 1
ATOM 1098 C CA . SER A 1 140 ? 14.134 -11.686 -10.223 1.00 87.31 140 SER A CA 1
ATOM 1099 C C . SER A 1 140 ? 13.098 -10.887 -9.433 1.00 87.31 140 SER A C 1
ATOM 1101 O O . SER A 1 140 ? 12.759 -11.272 -8.324 1.00 87.31 140 SER A O 1
ATOM 1103 N N . LEU A 1 141 ? 12.553 -9.810 -10.009 1.00 86.38 141 LEU A N 1
ATOM 1104 C CA . LEU A 1 141 ? 11.522 -9.012 -9.356 1.00 86.38 141 LEU A CA 1
ATOM 1105 C C . LEU A 1 141 ? 10.220 -9.799 -9.189 1.00 86.38 141 LEU A C 1
ATOM 1107 O O . LEU A 1 141 ? 9.617 -9.748 -8.124 1.00 86.38 141 LEU A O 1
ATOM 1111 N N . LEU A 1 142 ? 9.802 -10.541 -10.218 1.00 88.25 142 LEU A N 1
ATOM 1112 C CA . LEU A 1 142 ? 8.623 -11.402 -10.124 1.00 88.25 142 LEU A CA 1
ATOM 1113 C C . LEU A 1 142 ? 8.796 -12.489 -9.067 1.00 88.25 142 LEU A C 1
ATOM 1115 O O . LEU A 1 142 ? 7.860 -12.748 -8.321 1.00 88.25 142 LEU A O 1
ATOM 1119 N N . LEU A 1 143 ? 9.985 -13.093 -8.994 1.00 90.69 143 LEU A N 1
ATOM 1120 C CA . LEU A 1 143 ? 10.292 -14.097 -7.976 1.00 90.69 143 LEU A CA 1
ATOM 1121 C C . LEU A 1 143 ? 10.189 -13.499 -6.570 1.00 90.69 143 LEU A C 1
ATOM 1123 O O . LEU A 1 143 ? 9.515 -14.070 -5.724 1.00 90.69 143 LEU A O 1
ATOM 1127 N N . THR A 1 144 ? 10.766 -12.315 -6.347 1.00 92.44 144 THR A N 1
ATOM 1128 C CA . THR A 1 144 ? 10.646 -11.603 -5.067 1.00 92.44 144 THR A CA 1
ATOM 1129 C C . THR A 1 144 ? 9.196 -11.242 -4.735 1.00 92.44 144 THR A C 1
ATOM 1131 O O . THR A 1 144 ? 8.788 -11.363 -3.587 1.00 92.44 144 THR A O 1
ATOM 1134 N N . VAL A 1 145 ? 8.395 -10.810 -5.716 1.00 93.06 145 VAL A N 1
ATOM 1135 C CA . VAL A 1 145 ? 6.966 -10.524 -5.498 1.00 93.06 145 VAL A CA 1
ATOM 1136 C C . VAL A 1 145 ? 6.205 -11.800 -5.130 1.00 93.06 145 VAL A C 1
ATOM 1138 O O . VAL A 1 145 ? 5.448 -11.785 -4.168 1.00 93.06 145 VAL A O 1
ATOM 1141 N N . ALA A 1 146 ? 6.425 -12.904 -5.845 1.00 93.00 146 ALA A N 1
ATOM 1142 C CA . ALA A 1 146 ? 5.772 -14.179 -5.552 1.00 93.00 146 ALA A CA 1
ATOM 1143 C C . ALA A 1 146 ? 6.169 -14.738 -4.173 1.00 93.00 146 ALA A C 1
ATOM 1145 O O . ALA A 1 146 ? 5.331 -15.297 -3.474 1.00 93.00 146 ALA A O 1
ATOM 1146 N N . GLU A 1 147 ? 7.430 -14.560 -3.770 1.00 95.00 147 GLU A N 1
ATOM 1147 C CA . GLU A 1 147 ? 7.934 -14.971 -2.456 1.00 95.00 147 GLU A CA 1
ATOM 1148 C C . GLU A 1 147 ? 7.321 -14.144 -1.317 1.00 95.00 147 GLU A C 1
ATOM 1150 O O . GLU A 1 147 ? 6.912 -14.699 -0.299 1.00 95.00 147 GLU A O 1
ATOM 1155 N N . LEU A 1 148 ? 7.242 -12.820 -1.481 1.00 95.94 148 LEU A N 1
ATOM 1156 C CA . LEU A 1 148 ? 6.778 -11.911 -0.427 1.00 95.94 148 LEU A CA 1
ATOM 1157 C C . LEU A 1 148 ? 5.252 -11.791 -0.340 1.00 95.94 148 LEU A C 1
ATOM 1159 O O . LEU A 1 148 ? 4.734 -11.439 0.719 1.00 95.94 148 LEU A O 1
ATOM 1163 N N . PHE A 1 149 ? 4.528 -12.062 -1.429 1.00 96.12 149 PHE A N 1
ATOM 1164 C CA . PHE A 1 149 ? 3.073 -11.914 -1.508 1.00 96.12 149 PHE A CA 1
ATOM 1165 C C . PHE A 1 149 ? 2.425 -13.190 -2.070 1.00 96.12 149 PHE A C 1
ATOM 1167 O O . PHE A 1 149 ? 1.919 -13.190 -3.192 1.00 96.12 149 PHE A O 1
ATOM 1174 N N . PRO A 1 150 ? 2.417 -14.294 -1.303 1.00 96.00 150 PRO A N 1
ATOM 1175 C CA . PRO A 1 150 ? 1.899 -15.578 -1.780 1.00 96.00 150 PRO A CA 1
ATOM 1176 C C . PRO A 1 150 ? 0.387 -15.573 -2.066 1.00 96.00 150 PRO A C 1
ATOM 1178 O O . PRO A 1 150 ? -0.083 -16.388 -2.850 1.00 96.00 150 PRO A O 1
ATOM 1181 N N . GLU A 1 151 ? -0.376 -14.657 -1.460 1.00 96.44 151 GLU A N 1
ATOM 1182 C CA . GLU A 1 151 ? -1.823 -14.487 -1.692 1.00 96.44 151 GLU A CA 1
ATOM 1183 C C . GLU A 1 151 ? -2.148 -13.379 -2.710 1.00 96.44 151 GLU A C 1
ATOM 1185 O O . GLU A 1 151 ? -3.275 -12.883 -2.766 1.00 96.44 151 GLU A O 1
ATOM 1190 N N . LEU A 1 152 ? -1.163 -12.945 -3.500 1.00 96.44 152 LEU A N 1
ATOM 1191 C CA . LEU A 1 152 ? -1.371 -11.888 -4.478 1.00 96.44 152 LEU A CA 1
ATOM 119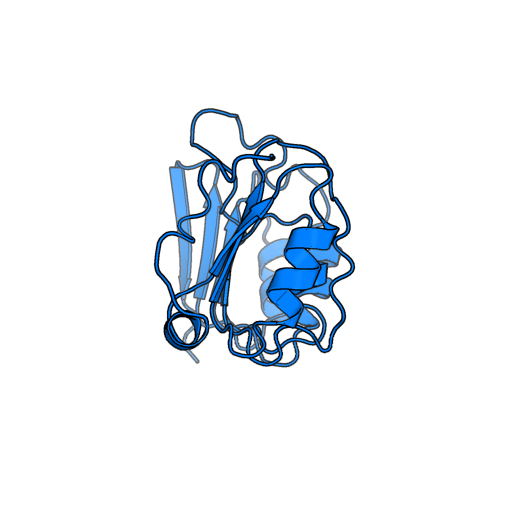2 C C . LEU A 1 152 ? -2.284 -12.380 -5.605 1.00 96.44 152 LEU A C 1
ATOM 1194 O O . LEU A 1 152 ? -1.899 -13.240 -6.383 1.00 96.44 152 LEU A O 1
ATOM 1198 N N . GLU A 1 153 ? -3.474 -11.799 -5.727 1.00 96.25 153 GLU A N 1
ATOM 1199 C CA . GLU A 1 153 ? -4.446 -12.124 -6.777 1.00 96.25 153 GLU A CA 1
ATOM 1200 C C . GLU A 1 153 ? -4.145 -11.337 -8.061 1.00 96.25 153 GLU A C 1
ATOM 1202 O O . GLU A 1 153 ? -4.317 -11.829 -9.176 1.00 96.25 153 GLU A O 1
ATOM 1207 N N . THR A 1 154 ? -3.697 -10.086 -7.926 1.00 95.38 154 THR A N 1
ATOM 1208 C CA . THR A 1 154 ? -3.446 -9.186 -9.056 1.00 95.38 154 THR A CA 1
ATOM 1209 C C . THR A 1 154 ? -2.162 -8.389 -8.864 1.00 95.38 154 THR A C 1
ATOM 1211 O O . THR A 1 154 ? -2.013 -7.619 -7.912 1.00 95.38 154 THR A O 1
ATOM 1214 N N . LEU A 1 155 ? -1.263 -8.510 -9.838 1.00 93.62 155 LEU A N 1
ATOM 1215 C CA . LEU A 1 155 ? -0.059 -7.700 -9.968 1.00 93.62 155 LEU A CA 1
ATOM 1216 C C . LEU A 1 155 ? -0.163 -6.826 -11.216 1.00 93.62 155 LEU A C 1
ATOM 1218 O O . LEU A 1 155 ? -0.289 -7.337 -12.327 1.00 93.62 155 LEU A O 1
ATOM 1222 N N . ARG A 1 156 ? -0.071 -5.507 -11.045 1.00 91.69 156 ARG A N 1
ATOM 1223 C CA . ARG A 1 156 ? -0.029 -4.548 -12.155 1.00 91.69 156 ARG A CA 1
ATOM 1224 C C . ARG A 1 156 ? 1.289 -3.807 -12.175 1.00 91.69 156 ARG A C 1
ATOM 1226 O O . ARG A 1 156 ? 1.651 -3.137 -11.211 1.00 91.69 156 ARG A O 1
ATOM 1233 N N . ILE A 1 157 ? 1.991 -3.900 -13.292 1.00 86.94 157 ILE A N 1
ATOM 1234 C CA . ILE A 1 157 ? 3.287 -3.255 -13.444 1.00 86.94 157 ILE A CA 1
ATOM 1235 C C . ILE A 1 157 ? 3.241 -2.328 -14.645 1.00 86.94 157 ILE A C 1
ATOM 1237 O O . ILE A 1 157 ? 3.035 -2.760 -15.779 1.00 86.94 157 ILE A O 1
ATOM 1241 N N . ASP A 1 158 ? 3.435 -1.045 -14.362 1.00 84.44 158 ASP A N 1
ATOM 1242 C CA . ASP A 1 158 ? 3.371 0.022 -15.349 1.00 84.44 158 ASP A CA 1
ATOM 1243 C C . ASP A 1 158 ? 4.782 0.392 -15.826 1.00 84.44 158 ASP A C 1
ATOM 1245 O O . ASP A 1 158 ? 5.667 0.688 -15.020 1.00 84.44 158 ASP A O 1
ATOM 1249 N N . ASN A 1 159 ? 4.995 0.428 -17.143 1.00 77.38 159 ASN A N 1
ATOM 1250 C CA . ASN A 1 159 ? 6.237 0.928 -17.737 1.00 77.38 159 ASN A CA 1
ATOM 1251 C C . ASN A 1 159 ? 6.003 2.288 -18.407 1.00 77.38 159 ASN A C 1
ATOM 1253 O O . ASN A 1 159 ? 5.431 2.357 -19.497 1.00 77.38 159 ASN A O 1
ATOM 1257 N N . GLN A 1 160 ? 6.416 3.364 -17.726 1.00 66.19 160 GLN A N 1
ATOM 1258 C CA . GLN A 1 160 ? 6.439 4.751 -18.226 1.00 66.19 160 GLN A CA 1
ATOM 1259 C C . GLN A 1 160 ? 5.194 5.178 -19.037 1.00 66.19 160 GLN A C 1
ATOM 1261 O O . GLN A 1 160 ? 5.296 5.888 -20.033 1.00 66.19 160 GLN A O 1
ATOM 1266 N N . GLY A 1 161 ? 4.004 4.747 -18.608 1.00 59.00 161 GLY A N 1
ATOM 1267 C CA . GLY A 1 161 ? 2.728 5.150 -19.207 1.00 59.00 161 GLY A CA 1
ATOM 1268 C C . GLY A 1 161 ? 2.336 4.450 -20.512 1.00 59.00 161 GLY A C 1
ATOM 1269 O O . GLY A 1 161 ? 1.284 4.788 -21.045 1.00 59.00 161 GLY A O 1
ATOM 1270 N N . ASN A 1 162 ? 3.117 3.482 -21.007 1.00 58.81 162 ASN A N 1
ATOM 1271 C CA . ASN A 1 162 ? 2.861 2.856 -22.311 1.00 58.81 162 ASN A CA 1
ATOM 1272 C C . ASN A 1 162 ? 2.425 1.387 -22.247 1.00 58.81 162 ASN A C 1
ATOM 1274 O O . ASN A 1 162 ? 1.794 0.918 -23.189 1.00 58.81 162 ASN A O 1
ATOM 1278 N N . PHE A 1 163 ? 2.695 0.665 -21.155 1.00 57.81 163 PHE A N 1
ATOM 1279 C CA . PHE A 1 163 ? 2.280 -0.735 -21.016 1.00 57.81 163 PHE A CA 1
ATOM 1280 C C . PHE A 1 163 ? 1.911 -1.067 -19.573 1.00 57.81 163 PHE A C 1
ATOM 1282 O O . PHE A 1 163 ? 2.694 -0.795 -18.661 1.00 57.81 163 PHE A O 1
ATOM 1289 N N . ILE A 1 164 ? 0.728 -1.665 -19.402 1.00 65.38 164 ILE A N 1
ATOM 1290 C CA . ILE A 1 164 ? 0.291 -2.309 -18.162 1.00 65.38 164 ILE A CA 1
ATOM 1291 C C . ILE A 1 164 ? 0.486 -3.806 -18.373 1.00 65.38 164 ILE A C 1
ATOM 1293 O O . ILE A 1 164 ? -0.225 -4.418 -19.171 1.00 65.38 164 ILE A O 1
ATOM 1297 N N . HIS A 1 165 ? 1.452 -4.397 -17.679 1.00 79.25 165 HIS A N 1
ATOM 1298 C CA . HIS A 1 165 ? 1.471 -5.844 -17.514 1.00 79.25 165 HIS A CA 1
ATOM 1299 C C . HIS A 1 165 ? 0.588 -6.174 -16.318 1.00 79.25 165 HIS A C 1
ATOM 1301 O O . HIS A 1 165 ? 0.919 -5.825 -15.186 1.00 79.25 165 HIS A O 1
ATOM 1307 N N . GLU A 1 166 ? -0.552 -6.802 -16.585 1.00 86.38 166 GLU A N 1
ATOM 1308 C CA . GLU A 1 166 ? -1.430 -7.350 -15.560 1.00 86.38 166 GLU A CA 1
ATOM 1309 C C . GLU A 1 166 ? -1.208 -8.858 -15.489 1.00 86.38 166 GLU A C 1
ATOM 1311 O O . GLU A 1 166 ? -1.388 -9.574 -16.473 1.00 86.38 166 GLU A O 1
ATOM 1316 N N . VAL A 1 167 ? -0.771 -9.326 -14.324 1.00 84.50 167 VAL A N 1
ATOM 1317 C CA . VAL A 1 167 ? -0.656 -10.746 -14.008 1.00 84.50 167 VAL A CA 1
ATOM 1318 C C . VAL A 1 167 ? -1.748 -11.055 -12.998 1.00 84.50 167 VAL A C 1
ATOM 1320 O O . VAL A 1 167 ? -1.734 -10.529 -11.883 1.00 84.50 167 VAL A O 1
ATOM 1323 N N . VAL A 1 168 ? -2.709 -11.873 -13.417 1.00 86.44 168 VAL A N 1
ATOM 1324 C CA . VAL A 1 168 ? -3.763 -12.399 -12.549 1.00 86.44 168 VAL A CA 1
ATOM 1325 C C . VAL A 1 168 ? -3.338 -13.789 -12.112 1.00 86.44 168 VAL A C 1
ATOM 1327 O O . VAL A 1 168 ? -3.102 -14.662 -12.951 1.00 86.44 168 VAL A O 1
ATOM 1330 N N . PHE A 1 169 ? -3.221 -13.987 -10.808 1.00 82.12 169 PHE A N 1
ATOM 1331 C CA . PHE A 1 169 ? -2.939 -15.290 -10.231 1.00 82.12 169 PHE A CA 1
ATOM 1332 C C . PHE A 1 169 ? -4.277 -15.986 -9.982 1.00 82.12 169 PHE A C 1
ATOM 1334 O O . PHE A 1 169 ? -5.194 -15.403 -9.407 1.00 82.12 169 PHE A O 1
ATOM 1341 N N . SER A 1 170 ? -4.410 -17.216 -10.471 1.00 71.44 170 SER A N 1
ATOM 1342 C CA . SER A 1 170 ? -5.534 -18.081 -10.111 1.00 71.44 170 SER A CA 1
ATOM 1343 C C . SER A 1 170 ? -5.094 -18.920 -8.923 1.00 71.44 170 SER A C 1
ATOM 1345 O O . SER A 1 170 ? -4.065 -19.595 -8.996 1.00 71.44 170 SER A O 1
ATOM 1347 N N . SER A 1 171 ? -5.833 -18.796 -7.826 1.00 57.81 171 SER A N 1
ATOM 1348 C CA . SER A 1 171 ? -5.732 -19.675 -6.665 1.00 57.81 171 SER A CA 1
ATOM 1349 C C . SER A 1 171 ? -6.373 -21.035 -6.920 1.00 57.81 171 SER A C 1
ATOM 1351 O O . SER A 1 171 ? -7.268 -21.132 -7.795 1.00 57.81 171 SER A O 1
#

pLDDT: mean 76.21, std 18.91, range [22.27, 97.62]

Secondary structure (DSSP, 8-state):
-----S---SS--GGGGGTS-EEEEE-TT-HHHHHHHHTT-TT--EEEEEESS----------TTS-TT--EEE--HHHHHHHHTTS---EEE----S-TTS--TTSB-SS--HHHHHHHTTSSS---EEEEEBSS--HHHHHHHHHH-TT--EEEEEETTTEEEEEEPP-

Organism: NCBI:txid1051891

Radius of gyration: 16.35 Å; chains: 1; bounding box: 37×53×38 Å

Sequence (171 aa):
MVAFHNLNFRKASLASLKKAGVVIRWVPNEEQKALDFLSKCPEVEDLKVTFLRQDRKIPIPVPDTSLPRLGTYRGGYGCAEDFITGRPVSSIDLNTALRPREPAAHGWMGHDNAPLLKALSHGTVPVRFLRFAVTTWRASLLLTVAELFPELETLRIDNQGNFIHEVVFSS